Protein AF-A0A1A6FWG5-F1 (afdb_monomer_lite)

Organism: Neotoma lepida (NCBI:txid56216)

Foldseek 3Di:
DLCPLQDDLQLQLVLLVVVVVQQVDDDPDPPNDSDPDDSNVSSVSSVVVLVVVCVVDHVVVSVVVCVPRTPVCSVVCVVVVVVQDVQNVVQVVQVVPDDPPDDGDHDDDD

Radius of gyration: 19.79 Å; chains: 1; bounding box: 59×27×49 Å

Structure (mmCIF, N/CA/C/O backbone):
data_AF-A0A1A6FWG5-F1
#
_entry.id   AF-A0A1A6FWG5-F1
#
loop_
_atom_site.group_PDB
_atom_site.id
_atom_site.type_symbol
_atom_site.label_atom_id
_atom_site.label_alt_id
_atom_site.label_comp_id
_atom_site.label_asym_id
_atom_site.label_entity_id
_atom_site.label_seq_id
_atom_site.pdbx_PDB_ins_code
_atom_site.Cartn_x
_atom_site.Cartn_y
_atom_site.Cartn_z
_atom_site.occupancy
_atom_site.B_iso_or_equiv
_atom_site.auth_seq_id
_atom_site.auth_comp_id
_atom_site.auth_asym_id
_atom_site.auth_atom_id
_atom_site.pdbx_PDB_model_num
ATOM 1 N N . LEU A 1 1 ? -14.933 5.850 4.017 1.00 71.50 1 LEU A N 1
ATOM 2 C CA . LEU A 1 1 ? -14.648 4.711 4.917 1.00 71.50 1 LEU A CA 1
ATOM 3 C C . LEU A 1 1 ? -13.906 3.614 4.168 1.00 71.50 1 LEU A C 1
ATOM 5 O O . LEU A 1 1 ? -12.691 3.624 4.252 1.00 71.50 1 LEU A O 1
ATOM 9 N N . LEU A 1 2 ? -14.561 2.804 3.324 1.00 75.62 2 LEU A N 1
ATOM 10 C CA . LEU A 1 2 ? -13.911 1.677 2.622 1.00 75.62 2 LEU A CA 1
ATOM 11 C C . LEU A 1 2 ? -12.629 2.050 1.851 1.00 75.62 2 LEU A C 1
ATOM 13 O O . LEU A 1 2 ? -11.606 1.396 2.019 1.00 75.62 2 LEU A O 1
ATOM 17 N N . ARG A 1 3 ? -12.643 3.148 1.076 1.00 83.19 3 ARG A N 1
ATOM 18 C CA . ARG A 1 3 ? -11.438 3.657 0.387 1.00 83.19 3 ARG A CA 1
ATOM 19 C C . ARG A 1 3 ? -10.290 3.955 1.356 1.00 83.19 3 ARG A C 1
ATOM 21 O O . ARG A 1 3 ? -9.162 3.580 1.085 1.00 83.19 3 ARG A O 1
ATOM 28 N N . SER A 1 4 ? -10.580 4.632 2.465 1.00 81.00 4 SER A N 1
ATOM 29 C CA . SER A 1 4 ? -9.586 5.049 3.464 1.00 81.00 4 SER A CA 1
ATOM 30 C C . SER A 1 4 ? -9.051 3.871 4.286 1.00 81.00 4 SER A C 1
ATOM 32 O O . SER A 1 4 ? -7.909 3.898 4.732 1.00 81.00 4 SER A O 1
ATOM 34 N N . SER A 1 5 ? -9.854 2.822 4.466 1.00 79.06 5 SER A N 1
ATOM 35 C CA . SER A 1 5 ? -9.425 1.564 5.089 1.00 79.06 5 SER A CA 1
ATOM 36 C C . SER A 1 5 ? -8.532 0.743 4.159 1.00 79.06 5 SER A C 1
ATOM 38 O O . SER A 1 5 ? -7.566 0.132 4.605 1.00 79.06 5 SER A O 1
ATOM 40 N N . LEU A 1 6 ? -8.825 0.767 2.857 1.00 86.56 6 LEU A N 1
ATOM 41 C CA . LEU A 1 6 ? -8.086 0.006 1.858 1.00 86.56 6 LEU A CA 1
ATOM 42 C C . LEU A 1 6 ? -6.780 0.687 1.430 1.00 86.56 6 LEU A C 1
ATOM 44 O O . LEU A 1 6 ? -5.754 0.027 1.301 1.00 86.56 6 LEU A O 1
ATOM 48 N N . VAL A 1 7 ? -6.811 2.002 1.212 1.00 91.69 7 VAL A N 1
ATOM 49 C CA . VAL A 1 7 ? -5.673 2.790 0.729 1.00 91.69 7 VAL A CA 1
ATOM 50 C C . VAL A 1 7 ? -5.256 3.769 1.821 1.00 91.69 7 VAL A C 1
ATOM 52 O O . VAL A 1 7 ? -5.831 4.847 1.975 1.00 91.69 7 VAL A O 1
ATOM 55 N N . ASN A 1 8 ? -4.266 3.354 2.607 1.00 91.12 8 ASN A N 1
ATOM 56 C CA . ASN A 1 8 ? -3.595 4.153 3.627 1.00 91.12 8 ASN A CA 1
ATOM 57 C C . ASN A 1 8 ? -2.143 3.678 3.794 1.00 91.12 8 ASN A C 1
ATOM 59 O O . ASN A 1 8 ? -1.793 2.581 3.352 1.00 91.12 8 ASN A O 1
ATOM 63 N N . ASN A 1 9 ? -1.333 4.474 4.499 1.00 92.75 9 ASN A N 1
ATOM 64 C CA . ASN A 1 9 ? 0.090 4.197 4.725 1.00 92.75 9 ASN A CA 1
ATOM 65 C C . ASN A 1 9 ? 0.361 2.788 5.267 1.00 92.75 9 ASN A C 1
ATOM 67 O O . ASN A 1 9 ? 1.348 2.167 4.891 1.00 92.75 9 ASN A O 1
ATOM 71 N N . ARG A 1 10 ? -0.494 2.273 6.159 1.00 92.06 10 ARG A N 1
ATOM 72 C CA . ARG A 1 10 ? -0.289 0.956 6.772 1.00 92.06 10 ARG A CA 1
ATOM 73 C C . ARG A 1 10 ? -0.514 -0.158 5.754 1.00 92.06 10 ARG A C 1
ATOM 75 O O . ARG A 1 10 ? 0.322 -1.049 5.645 1.00 92.06 10 ARG A O 1
ATOM 82 N N . THR A 1 11 ? -1.612 -0.099 5.003 1.00 93.06 11 THR A N 1
ATOM 83 C CA . THR A 1 11 ? -1.917 -1.102 3.974 1.00 93.06 11 THR A CA 1
ATOM 84 C C . THR A 1 11 ? -0.898 -1.056 2.840 1.00 93.06 11 THR A C 1
ATOM 86 O O . THR A 1 11 ? -0.409 -2.101 2.424 1.00 93.06 11 THR A O 1
ATOM 89 N N . GLN A 1 12 ? -0.523 0.140 2.381 1.00 96.75 12 GLN A N 1
ATOM 90 C CA . GLN A 1 12 ? 0.488 0.311 1.335 1.00 96.75 12 GLN A CA 1
ATOM 91 C C . GLN A 1 12 ? 1.856 -0.219 1.779 1.00 96.75 12 GLN A C 1
ATOM 93 O O . GLN A 1 12 ? 2.469 -0.996 1.056 1.00 96.75 12 GLN A O 1
ATOM 98 N N . ALA A 1 13 ? 2.309 0.114 2.989 1.00 95.81 13 ALA A N 1
ATOM 99 C CA . ALA A 1 13 ? 3.567 -0.414 3.509 1.00 95.81 13 ALA A CA 1
ATOM 100 C C . ALA A 1 13 ? 3.563 -1.944 3.598 1.00 95.81 13 ALA A C 1
ATOM 102 O O . ALA A 1 13 ? 4.525 -2.581 3.186 1.00 95.81 13 ALA A O 1
ATOM 103 N N . LYS A 1 14 ? 2.455 -2.534 4.066 1.00 94.56 14 LYS A N 1
ATOM 104 C CA . LYS A 1 14 ? 2.301 -3.990 4.132 1.00 94.56 14 LYS A CA 1
ATOM 105 C C . LYS A 1 14 ? 2.387 -4.639 2.747 1.00 94.56 14 LYS A C 1
ATOM 107 O O . LYS A 1 14 ? 3.077 -5.637 2.590 1.00 94.56 14 LYS A O 1
ATOM 112 N N . VAL A 1 15 ? 1.731 -4.065 1.736 1.00 96.31 15 VAL A N 1
ATOM 113 C CA . VAL A 1 15 ? 1.844 -4.542 0.345 1.00 96.31 15 VAL A CA 1
ATOM 114 C C . VAL A 1 15 ? 3.291 -4.431 -0.152 1.00 96.31 15 VAL A C 1
ATOM 116 O O . VAL A 1 15 ? 3.795 -5.367 -0.763 1.00 96.31 15 VAL A O 1
ATOM 119 N N . ALA A 1 16 ? 3.977 -3.321 0.128 1.00 96.31 16 ALA A N 1
ATOM 120 C CA . ALA A 1 16 ? 5.369 -3.120 -0.276 1.00 96.31 16 ALA A CA 1
ATOM 121 C C . ALA A 1 16 ? 6.331 -4.131 0.378 1.00 96.31 16 ALA A C 1
ATOM 123 O O . ALA A 1 16 ? 7.245 -4.626 -0.283 1.00 96.31 16 ALA A O 1
ATOM 124 N N . GLU A 1 17 ? 6.116 -4.454 1.658 1.00 94.62 17 GLU A N 1
ATOM 125 C CA . GLU A 1 17 ? 6.861 -5.486 2.391 1.00 94.62 17 GLU A CA 1
ATOM 126 C C . GLU A 1 17 ? 6.608 -6.882 1.822 1.00 94.62 17 GLU A C 1
ATOM 128 O O . GLU A 1 17 ? 7.560 -7.616 1.571 1.00 94.62 17 GLU A O 1
ATOM 133 N N . GLU A 1 18 ? 5.346 -7.240 1.568 1.00 95.12 18 GLU A N 1
ATOM 134 C CA . GLU A 1 18 ? 4.977 -8.536 0.984 1.00 95.12 18 GLU A CA 1
ATOM 135 C C . GLU A 1 18 ? 5.549 -8.728 -0.431 1.00 95.12 18 GLU A C 1
ATOM 137 O O . GLU A 1 18 ? 5.845 -9.852 -0.830 1.00 95.12 18 GLU A O 1
ATOM 142 N N . LEU A 1 19 ? 5.751 -7.635 -1.173 1.00 96.06 19 LEU A N 1
ATOM 143 C CA . LEU A 1 19 ? 6.427 -7.628 -2.473 1.00 96.06 19 LEU A CA 1
ATOM 144 C C . LEU A 1 19 ? 7.961 -7.552 -2.367 1.00 96.06 19 LEU A C 1
ATOM 146 O O . LEU A 1 19 ? 8.639 -7.556 -3.392 1.00 96.06 19 LEU A O 1
ATOM 150 N N . GLY A 1 20 ? 8.525 -7.457 -1.159 1.00 94.44 20 GLY A N 1
ATOM 151 C CA . GLY A 1 20 ? 9.973 -7.407 -0.937 1.00 94.44 20 GLY A CA 1
ATOM 152 C C . GLY A 1 20 ? 10.650 -6.133 -1.455 1.00 94.44 20 GLY A C 1
ATOM 153 O O . GLY A 1 20 ? 11.862 -6.121 -1.660 1.00 94.44 20 GLY A O 1
ATOM 154 N N . MET A 1 21 ? 9.907 -5.038 -1.662 1.00 94.00 21 MET A N 1
ATOM 155 C CA . MET A 1 21 ? 10.425 -3.826 -2.321 1.00 94.00 21 MET A CA 1
ATOM 156 C C . MET A 1 21 ? 11.612 -3.185 -1.586 1.00 94.00 21 MET A C 1
ATOM 158 O O . MET A 1 21 ? 12.454 -2.535 -2.204 1.00 94.00 21 MET A O 1
ATOM 162 N N . GLN A 1 22 ? 11.710 -3.398 -0.273 1.00 90.06 22 GLN A N 1
ATOM 163 C CA . GLN A 1 22 ? 12.809 -2.917 0.567 1.00 90.06 22 GLN A CA 1
ATOM 164 C C . GLN A 1 22 ? 14.194 -3.412 0.124 1.00 90.06 22 GLN A C 1
ATOM 166 O O . GLN A 1 22 ? 15.172 -2.689 0.287 1.00 90.06 22 GLN A O 1
ATOM 171 N N . GLU A 1 23 ? 14.287 -4.608 -0.465 1.00 87.81 23 GLU A N 1
ATOM 172 C CA . GLU A 1 23 ? 15.558 -5.187 -0.930 1.00 87.81 23 GLU A CA 1
ATOM 173 C C . GLU A 1 23 ? 16.095 -4.480 -2.180 1.00 87.81 23 GLU A C 1
ATOM 175 O O . GLU A 1 23 ? 17.293 -4.512 -2.459 1.00 87.81 23 GLU A O 1
ATOM 180 N N . TYR A 1 24 ? 15.208 -3.796 -2.903 1.00 90.75 24 TYR A N 1
ATOM 181 C CA . TYR A 1 24 ? 15.505 -3.055 -4.126 1.00 90.75 24 TYR A CA 1
ATOM 182 C C . TYR A 1 24 ? 15.582 -1.542 -3.890 1.00 90.75 24 TYR A C 1
ATOM 184 O O . TYR A 1 24 ? 15.809 -0.778 -4.829 1.00 90.75 24 TYR A O 1
ATOM 192 N N . ALA A 1 25 ? 15.397 -1.088 -2.647 1.00 89.38 25 ALA A N 1
ATOM 193 C CA . ALA A 1 25 ? 15.468 0.323 -2.309 1.00 89.38 25 ALA A CA 1
ATOM 194 C C . ALA A 1 25 ? 16.909 0.837 -2.455 1.00 89.38 25 ALA A C 1
ATOM 196 O O . ALA A 1 25 ? 17.818 0.444 -1.722 1.00 89.38 25 ALA A O 1
ATOM 197 N N . ILE A 1 26 ? 17.115 1.757 -3.396 1.00 88.19 26 ILE A N 1
ATOM 198 C CA . ILE A 1 26 ? 18.414 2.395 -3.610 1.00 88.19 26 ILE A CA 1
ATOM 199 C C . ILE A 1 26 ? 18.567 3.514 -2.583 1.00 88.19 26 ILE A C 1
ATOM 201 O O . ILE A 1 26 ? 17.840 4.507 -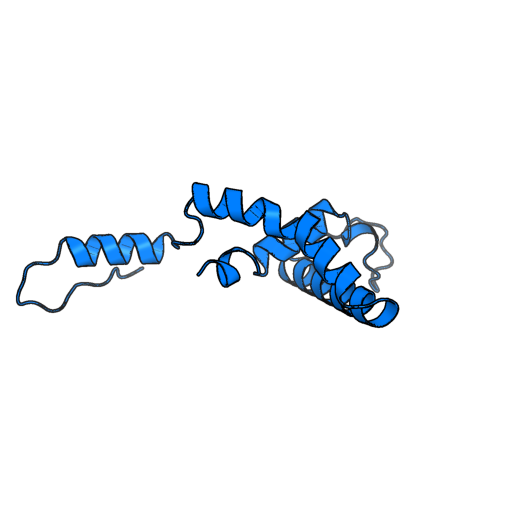2.609 1.00 88.19 26 ILE A O 1
ATOM 205 N N . THR A 1 27 ? 19.530 3.360 -1.677 1.00 81.69 27 THR A N 1
ATOM 206 C CA . THR A 1 27 ? 19.865 4.373 -0.673 1.00 81.69 27 THR A CA 1
ATOM 207 C C . THR A 1 27 ? 21.346 4.725 -0.754 1.00 81.69 27 THR A C 1
ATOM 209 O O . THR A 1 27 ? 22.158 3.968 -1.283 1.00 81.69 27 THR A O 1
ATOM 212 N N . ASN A 1 28 ? 21.716 5.885 -0.214 1.00 77.38 28 ASN A N 1
ATOM 213 C CA . ASN A 1 28 ? 23.115 6.319 -0.164 1.00 77.38 28 ASN A CA 1
ATOM 214 C C . ASN A 1 28 ? 23.941 5.567 0.899 1.00 77.38 28 ASN A C 1
ATOM 216 O O . ASN A 1 28 ? 25.130 5.851 1.065 1.00 77.38 28 ASN A O 1
ATOM 220 N N . ASP A 1 29 ? 23.327 4.633 1.631 1.00 69.25 29 ASP A N 1
ATOM 221 C CA . ASP A 1 29 ? 24.012 3.824 2.626 1.00 69.25 29 ASP A CA 1
ATOM 222 C C . ASP A 1 29 ? 24.790 2.695 1.934 1.00 69.25 29 ASP A C 1
ATOM 224 O O . ASP A 1 29 ? 24.230 1.800 1.303 1.00 69.25 29 ASP A O 1
ATOM 228 N N . LYS A 1 30 ? 26.122 2.750 2.029 1.00 66.94 30 LYS A N 1
ATOM 229 C CA . LYS A 1 30 ? 27.019 1.729 1.463 1.00 66.94 30 LYS A CA 1
ATOM 230 C C . LYS A 1 30 ? 27.067 0.458 2.310 1.00 66.94 30 LYS A C 1
ATOM 232 O O . LYS A 1 30 ? 27.709 -0.518 1.911 1.00 66.94 30 LYS A O 1
ATOM 237 N N . THR A 1 31 ? 26.447 0.454 3.489 1.00 65.75 31 THR A N 1
ATOM 238 C CA . THR A 1 31 ? 26.333 -0.756 4.290 1.00 65.75 31 THR A CA 1
ATOM 239 C C . THR A 1 31 ? 25.259 -1.644 3.663 1.00 65.75 31 THR A C 1
ATOM 241 O O . THR A 1 31 ? 24.091 -1.287 3.598 1.00 65.75 31 THR A O 1
ATOM 244 N N . LYS A 1 32 ? 25.641 -2.837 3.182 1.00 56.38 32 LYS A N 1
ATOM 245 C CA . LYS A 1 32 ? 24.710 -3.856 2.646 1.00 56.38 32 LYS A CA 1
ATOM 246 C C . LYS A 1 32 ? 23.818 -4.478 3.735 1.00 56.38 32 LYS A C 1
ATOM 248 O O . LYS A 1 32 ? 23.525 -5.671 3.696 1.00 56.38 32 LYS A O 1
ATOM 253 N N . ARG A 1 33 ? 23.481 -3.726 4.782 1.00 63.44 33 ARG A N 1
ATOM 254 C CA . ARG A 1 33 ? 22.619 -4.213 5.852 1.00 63.44 33 ARG A CA 1
ATOM 255 C C . ARG A 1 33 ? 21.174 -3.990 5.420 1.00 63.44 33 ARG A C 1
ATOM 257 O O . ARG A 1 33 ? 20.875 -2.906 4.927 1.00 63.44 33 ARG A O 1
ATOM 264 N N . PRO A 1 34 ? 20.284 -4.976 5.603 1.00 60.25 34 PRO A N 1
ATOM 265 C CA . PRO A 1 34 ? 18.864 -4.754 5.391 1.00 60.25 34 PRO A CA 1
ATOM 266 C C . PRO A 1 34 ? 18.412 -3.644 6.344 1.00 60.25 34 PRO A C 1
ATOM 268 O O . PRO A 1 34 ? 18.424 -3.808 7.566 1.00 60.25 34 PRO A O 1
ATOM 271 N N . VAL A 1 35 ? 18.090 -2.479 5.785 1.00 68.62 35 VAL A N 1
ATOM 272 C CA . VAL A 1 35 ? 17.539 -1.366 6.552 1.00 68.62 35 VAL A CA 1
ATOM 273 C C . VAL A 1 35 ? 16.046 -1.611 6.656 1.00 68.62 35 VAL A C 1
ATOM 275 O O . VAL A 1 35 ? 15.348 -1.634 5.646 1.00 68.62 35 VAL A O 1
ATOM 278 N N . ALA A 1 36 ? 15.551 -1.782 7.881 1.00 75.38 36 ALA A N 1
ATOM 279 C CA . ALA A 1 36 ? 14.119 -1.743 8.132 1.00 75.38 36 ALA A CA 1
ATOM 280 C C . ALA A 1 36 ? 13.608 -0.341 7.762 1.00 75.38 36 ALA A C 1
ATOM 282 O O . ALA A 1 36 ? 13.854 0.638 8.475 1.00 75.38 36 ALA A O 1
ATOM 283 N N . LEU A 1 37 ? 12.958 -0.232 6.604 1.00 84.50 37 LEU A N 1
ATOM 284 C CA . LEU A 1 37 ? 12.384 1.023 6.142 1.00 84.50 37 LEU A CA 1
ATOM 285 C C . LEU A 1 37 ? 11.177 1.380 7.010 1.00 84.50 37 LEU A C 1
ATOM 287 O O . LEU A 1 37 ? 10.425 0.525 7.471 1.00 84.50 37 LEU A O 1
ATOM 291 N N . ARG A 1 38 ? 10.979 2.679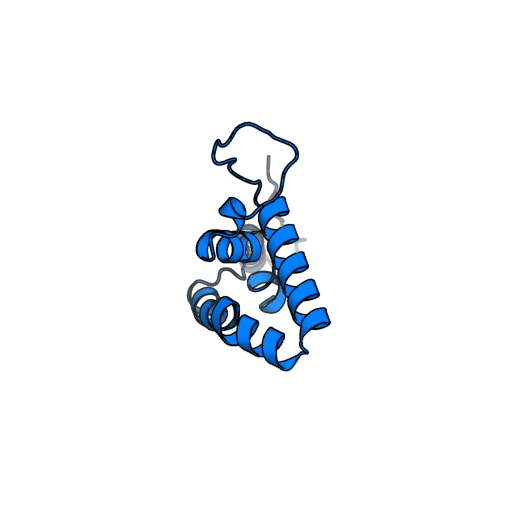 7.242 1.00 91.38 38 ARG A N 1
ATOM 292 C CA . ARG A 1 38 ? 9.793 3.151 7.962 1.00 91.38 38 ARG A CA 1
ATOM 293 C C . ARG A 1 38 ? 8.550 2.882 7.115 1.00 91.38 38 ARG A C 1
ATOM 295 O O . ARG A 1 38 ? 8.593 3.039 5.899 1.00 91.38 38 ARG A O 1
ATOM 302 N N . THR A 1 39 ? 7.417 2.623 7.768 1.00 93.44 39 THR A N 1
ATOM 303 C CA . THR A 1 39 ? 6.108 2.406 7.123 1.00 93.44 39 THR A CA 1
ATOM 304 C C . THR A 1 39 ? 5.791 3.468 6.069 1.00 93.44 39 THR A C 1
ATOM 306 O O . THR A 1 39 ? 5.402 3.138 4.958 1.00 93.44 39 THR A O 1
ATOM 309 N N . LYS A 1 40 ? 6.019 4.751 6.381 1.00 95.06 40 LYS A N 1
ATOM 310 C CA . LYS A 1 40 ? 5.791 5.839 5.421 1.00 95.06 40 LYS A CA 1
ATOM 311 C C . LYS A 1 40 ? 6.666 5.700 4.170 1.00 95.06 40 LYS A C 1
ATOM 313 O O . LYS A 1 40 ? 6.170 5.853 3.070 1.00 95.06 40 LYS A O 1
ATOM 318 N N . THR A 1 41 ? 7.939 5.356 4.334 1.00 94.06 41 THR A N 1
ATOM 319 C CA . THR A 1 41 ? 8.876 5.196 3.215 1.00 94.06 41 THR A CA 1
ATOM 320 C C . THR A 1 41 ? 8.498 4.015 2.323 1.00 94.06 41 THR A C 1
ATOM 322 O O . THR A 1 41 ? 8.619 4.109 1.109 1.00 94.06 41 THR A O 1
ATOM 325 N N . LEU A 1 42 ? 8.003 2.919 2.902 1.00 95.44 42 LEU A N 1
ATOM 326 C CA . LEU A 1 42 ? 7.479 1.779 2.144 1.00 95.44 42 LEU A CA 1
ATOM 327 C C . LEU A 1 42 ? 6.197 2.131 1.380 1.00 95.44 42 LEU A C 1
ATOM 329 O O . LEU A 1 42 ? 6.037 1.727 0.231 1.00 95.44 42 LEU A O 1
ATOM 333 N N . ALA A 1 43 ? 5.309 2.912 1.996 1.00 97.38 43 ALA A N 1
ATOM 334 C CA . ALA A 1 43 ? 4.125 3.444 1.331 1.00 97.38 43 ALA A CA 1
ATOM 335 C C . ALA A 1 43 ? 4.502 4.364 0.154 1.00 97.38 43 ALA A C 1
ATOM 337 O O . ALA A 1 43 ? 4.048 4.133 -0.965 1.00 97.38 43 ALA A O 1
ATOM 338 N N . ASP A 1 44 ? 5.411 5.320 0.378 1.00 97.31 44 ASP A N 1
ATOM 339 C CA . ASP A 1 44 ? 5.927 6.229 -0.654 1.00 97.31 44 ASP A CA 1
ATOM 340 C C . ASP A 1 44 ? 6.599 5.447 -1.807 1.00 97.31 44 ASP A C 1
ATOM 342 O O . ASP A 1 44 ? 6.441 5.789 -2.982 1.00 97.31 44 ASP A O 1
ATOM 346 N N . LEU A 1 45 ? 7.331 4.370 -1.489 1.00 96.75 45 LEU A N 1
ATOM 347 C CA . LEU A 1 45 ? 7.971 3.489 -2.472 1.00 96.75 45 LEU A CA 1
ATOM 348 C C . LEU A 1 45 ? 6.937 2.766 -3.341 1.00 96.75 45 LEU A C 1
ATOM 350 O O . LEU A 1 45 ? 7.086 2.729 -4.562 1.00 96.75 45 LEU A O 1
ATOM 354 N N . LEU A 1 46 ? 5.875 2.234 -2.731 1.00 98.12 46 LEU A N 1
ATOM 355 C CA . LEU A 1 46 ? 4.794 1.578 -3.460 1.00 98.12 46 LEU A CA 1
ATOM 356 C C . LEU A 1 46 ? 4.061 2.554 -4.386 1.00 98.12 46 LEU A C 1
ATOM 358 O O . LEU A 1 46 ? 3.806 2.220 -5.541 1.00 98.12 46 LEU A O 1
ATOM 362 N N . GLU A 1 47 ? 3.742 3.760 -3.907 1.00 97.88 47 GLU A N 1
ATOM 363 C CA . GLU A 1 47 ? 3.099 4.791 -4.732 1.00 97.88 47 GLU A CA 1
ATOM 364 C C . GLU A 1 47 ? 3.995 5.213 -5.901 1.00 97.88 47 GLU A C 1
ATOM 366 O O . GLU A 1 47 ? 3.526 5.311 -7.036 1.00 97.88 47 GLU A O 1
ATOM 371 N N . SER A 1 48 ? 5.296 5.376 -5.648 1.00 98.06 48 SER A N 1
ATOM 372 C CA . SER A 1 48 ? 6.285 5.692 -6.684 1.00 98.06 48 SER A CA 1
ATOM 373 C C . SER A 1 48 ? 6.386 4.581 -7.731 1.00 98.06 48 SER A C 1
ATOM 375 O O . SER A 1 48 ? 6.445 4.862 -8.928 1.00 98.06 48 SER A O 1
ATOM 377 N N . PHE A 1 49 ? 6.352 3.317 -7.303 1.00 98.38 49 PHE A N 1
ATOM 378 C CA . PHE A 1 49 ? 6.322 2.170 -8.207 1.00 98.38 49 PHE A CA 1
ATOM 379 C C . PHE A 1 49 ? 5.052 2.151 -9.067 1.00 98.38 49 PHE A C 1
ATOM 381 O O . PHE A 1 49 ? 5.145 1.980 -10.278 1.00 98.38 49 PHE A O 1
ATOM 388 N N . ILE A 1 50 ? 3.873 2.370 -8.476 1.00 98.38 50 ILE A N 1
ATOM 389 C CA . ILE A 1 50 ? 2.607 2.416 -9.223 1.00 98.38 50 ILE A CA 1
ATOM 390 C C . ILE A 1 50 ? 2.611 3.571 -10.232 1.00 98.38 50 ILE A C 1
ATOM 392 O O . ILE A 1 50 ? 2.148 3.402 -11.359 1.00 98.38 50 ILE A O 1
ATOM 396 N N . ALA A 1 51 ? 3.160 4.730 -9.858 1.00 98.44 51 ALA A N 1
ATOM 397 C CA . ALA A 1 51 ? 3.316 5.859 -10.769 1.00 98.44 51 ALA A CA 1
ATOM 398 C C . ALA A 1 51 ? 4.253 5.516 -11.938 1.00 98.44 51 ALA A C 1
ATOM 400 O O . ALA A 1 51 ? 3.922 5.796 -13.088 1.00 98.44 51 ALA A O 1
ATOM 401 N N . ALA A 1 52 ? 5.386 4.860 -11.669 1.00 98.56 52 ALA A N 1
ATOM 402 C CA . ALA A 1 52 ? 6.296 4.392 -12.711 1.00 98.56 52 ALA A CA 1
ATOM 403 C C . ALA A 1 52 ? 5.635 3.346 -13.626 1.00 98.56 52 ALA A C 1
ATOM 405 O O . ALA A 1 52 ? 5.775 3.435 -14.842 1.00 98.56 52 ALA A O 1
ATOM 406 N N . LEU A 1 53 ? 4.862 2.411 -13.062 1.00 98.56 53 LEU A N 1
ATOM 407 C CA . LEU A 1 53 ? 4.092 1.419 -13.816 1.00 98.56 53 LEU A CA 1
ATOM 408 C C . LEU A 1 53 ? 3.072 2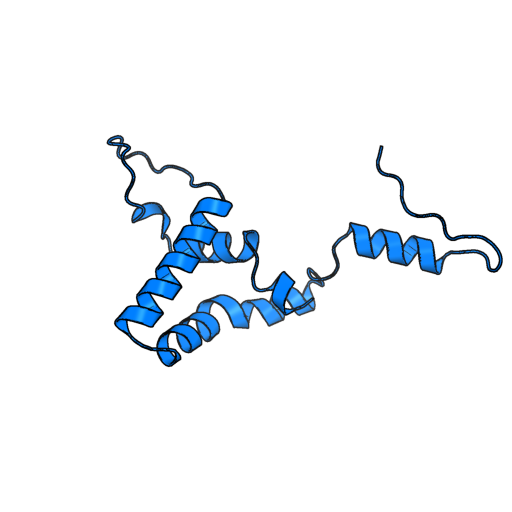.085 -14.746 1.00 98.56 53 LEU A C 1
ATOM 410 O O . LEU A 1 53 ? 2.956 1.693 -15.901 1.00 98.56 53 LEU A O 1
ATOM 414 N N . TYR A 1 54 ? 2.361 3.104 -14.259 1.00 98.50 54 TYR A N 1
ATOM 415 C CA . TYR A 1 54 ? 1.426 3.881 -15.071 1.00 98.50 54 TYR A CA 1
ATOM 416 C C . TYR A 1 54 ? 2.124 4.603 -16.230 1.00 98.50 54 TYR A C 1
ATOM 418 O O . TYR A 1 54 ? 1.617 4.592 -17.345 1.00 98.50 54 TYR A O 1
ATOM 426 N N . ILE A 1 55 ? 3.280 5.223 -15.965 1.00 98.50 55 ILE A N 1
ATOM 427 C CA . ILE A 1 55 ? 4.050 5.968 -16.972 1.00 98.50 55 ILE A CA 1
ATOM 428 C C . ILE A 1 55 ? 4.636 5.030 -18.039 1.00 98.50 55 ILE A C 1
ATOM 430 O O . ILE A 1 55 ? 4.644 5.383 -19.214 1.00 98.50 55 ILE A O 1
ATOM 434 N N . ASP A 1 56 ? 5.144 3.860 -17.641 1.00 98.56 56 ASP A N 1
ATOM 435 C CA . ASP A 1 56 ? 5.773 2.883 -18.545 1.00 98.56 56 ASP A CA 1
ATOM 436 C C . ASP A 1 56 ? 4.757 2.042 -19.338 1.00 98.56 56 ASP A C 1
ATOM 438 O O . ASP A 1 56 ? 5.070 1.499 -20.402 1.00 98.56 56 ASP A O 1
ATOM 442 N N . LYS A 1 57 ? 3.542 1.899 -18.805 1.00 97.94 57 LYS A N 1
ATOM 443 C CA . LYS A 1 57 ? 2.461 1.109 -19.391 1.00 97.94 57 LYS A CA 1
ATOM 444 C C . LYS A 1 57 ? 1.222 1.983 -19.560 1.00 97.94 57 LYS A C 1
ATOM 446 O O . LYS A 1 57 ? 1.218 2.905 -20.370 1.00 97.94 57 LYS A O 1
ATOM 451 N N . ASP A 1 58 ? 0.167 1.664 -18.826 1.00 96.44 58 ASP A N 1
ATOM 452 C CA . ASP A 1 58 ? -1.115 2.345 -18.856 1.00 96.44 58 ASP A CA 1
ATOM 453 C C . ASP A 1 58 ? -1.916 2.014 -17.582 1.00 96.44 58 ASP A C 1
ATOM 455 O O . ASP A 1 58 ? -1.437 1.382 -16.630 1.00 96.44 58 ASP A O 1
ATOM 459 N N . LEU A 1 59 ? -3.171 2.458 -17.562 1.00 97.88 59 LEU A N 1
ATOM 460 C CA . LEU A 1 59 ? -4.072 2.258 -16.437 1.00 97.88 59 LEU A CA 1
ATOM 461 C C . LEU A 1 59 ? -4.540 0.800 -16.281 1.00 97.88 59 LEU A C 1
ATOM 463 O O . LEU A 1 59 ? -4.920 0.419 -15.174 1.00 97.88 59 LEU A O 1
ATOM 467 N N . GLU A 1 60 ? -4.507 -0.029 -17.329 1.00 98.31 60 GLU A N 1
ATOM 468 C CA . GLU A 1 60 ? -4.938 -1.432 -17.253 1.00 98.31 60 GLU A CA 1
ATOM 469 C C . GLU A 1 60 ? -3.973 -2.258 -16.399 1.00 98.31 60 GLU A C 1
ATOM 471 O O . GLU A 1 60 ? -4.403 -3.070 -15.570 1.00 98.31 60 GLU A O 1
ATOM 476 N N . TYR A 1 61 ? -2.669 -1.994 -16.515 1.00 98.44 61 TYR A N 1
ATOM 477 C CA . TYR A 1 61 ? -1.653 -2.626 -15.668 1.00 98.44 61 TYR A CA 1
ATOM 478 C C . TYR A 1 61 ? -1.792 -2.203 -14.206 1.00 98.44 61 TYR A C 1
ATOM 480 O O . TYR A 1 61 ? -1.749 -3.051 -13.311 1.00 98.44 61 TYR A O 1
ATOM 488 N N . VAL A 1 62 ? -2.031 -0.913 -13.949 1.00 98.31 62 VAL A N 1
ATOM 489 C CA . VAL A 1 62 ? -2.298 -0.417 -12.590 1.00 98.31 62 VAL A CA 1
ATOM 490 C C . VAL A 1 62 ? -3.560 -1.060 -12.022 1.00 98.31 62 VAL A C 1
ATOM 492 O O . VAL A 1 62 ? -3.554 -1.540 -10.891 1.00 98.31 62 VAL A O 1
ATOM 495 N N . HIS A 1 63 ? -4.637 -1.125 -12.803 1.00 97.81 63 HIS A N 1
ATOM 496 C CA . HIS A 1 63 ? -5.887 -1.746 -12.377 1.00 97.81 63 HIS A CA 1
ATOM 497 C C . HIS A 1 63 ? -5.697 -3.234 -12.054 1.00 97.81 63 HIS A C 1
ATOM 499 O O . HIS A 1 63 ? -6.178 -3.718 -11.030 1.00 97.81 63 HIS A O 1
ATOM 505 N N . THR A 1 64 ? -4.927 -3.950 -12.873 1.00 98.25 64 THR A N 1
ATOM 506 C CA . THR A 1 64 ? -4.570 -5.354 -12.631 1.00 98.25 64 THR A CA 1
ATOM 507 C C . THR A 1 64 ? -3.751 -5.515 -11.351 1.00 98.25 64 THR A C 1
ATOM 509 O O . THR A 1 64 ? -4.065 -6.378 -10.532 1.00 98.25 64 THR A O 1
ATOM 512 N N . PHE A 1 65 ? -2.767 -4.646 -11.112 1.00 97.94 65 PHE A N 1
ATOM 513 C CA . PHE A 1 65 ? -2.009 -4.631 -9.862 1.00 97.94 65 PHE A CA 1
ATOM 514 C C . PHE A 1 65 ? -2.925 -4.423 -8.644 1.00 97.94 65 PHE A C 1
ATOM 516 O O . PHE A 1 65 ? -2.837 -5.157 -7.660 1.00 97.94 65 PHE A O 1
ATOM 523 N N . MET A 1 66 ? -3.872 -3.483 -8.725 1.00 96.62 66 MET A N 1
ATOM 524 C CA . MET A 1 66 ? -4.851 -3.236 -7.658 1.00 96.62 66 MET A CA 1
ATOM 525 C C . MET A 1 66 ? -5.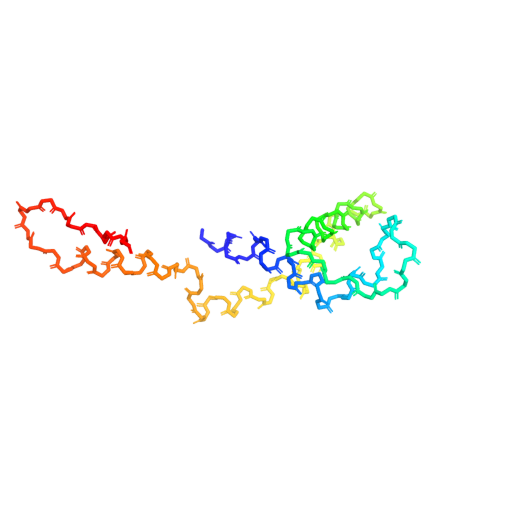785 -4.433 -7.423 1.00 96.62 66 MET A C 1
ATOM 527 O O . MET A 1 66 ? -6.056 -4.771 -6.267 1.00 96.62 66 MET A O 1
ATOM 531 N N . ASN A 1 67 ? -6.221 -5.116 -8.489 1.00 95.81 67 ASN A N 1
ATOM 532 C CA . ASN A 1 67 ? -7.052 -6.326 -8.416 1.00 95.81 67 ASN A CA 1
ATOM 533 C C . ASN A 1 67 ? -6.370 -7.486 -7.687 1.00 95.81 67 ASN A C 1
ATOM 535 O O . ASN A 1 67 ? -7.055 -8.310 -7.088 1.00 95.81 67 ASN A O 1
ATOM 539 N N . VAL A 1 68 ? -5.041 -7.566 -7.745 1.00 9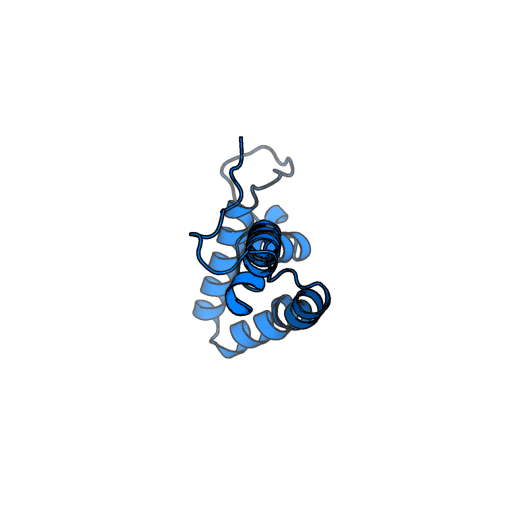5.88 68 VAL A N 1
ATOM 540 C CA . VAL A 1 68 ? -4.276 -8.646 -7.111 1.00 95.88 68 VAL A CA 1
ATOM 541 C C . VAL A 1 68 ? -3.833 -8.250 -5.705 1.00 95.88 68 VAL A C 1
ATOM 543 O O . VAL A 1 68 ? -4.008 -9.015 -4.759 1.00 95.88 68 VAL A O 1
ATOM 546 N N . CYS A 1 69 ? -3.285 -7.046 -5.538 1.00 95.25 69 CYS A N 1
ATOM 547 C CA . CYS A 1 69 ? -2.609 -6.659 -4.301 1.00 95.25 69 CYS A CA 1
ATOM 548 C C . CYS A 1 69 ? -3.517 -5.953 -3.287 1.00 95.25 69 CYS A C 1
ATOM 550 O O . CYS A 1 69 ? -3.247 -6.039 -2.087 1.00 95.25 69 CYS A O 1
ATOM 552 N N . PHE A 1 70 ? -4.576 -5.264 -3.730 1.00 93.38 70 PHE A N 1
ATOM 553 C CA . PHE A 1 70 ? -5.425 -4.443 -2.859 1.00 93.38 70 PHE A CA 1
ATOM 554 C C . PHE A 1 70 ? -6.839 -4.998 -2.720 1.00 93.38 70 PHE A C 1
ATOM 556 O O . PHE A 1 70 ? -7.268 -5.304 -1.610 1.00 93.38 70 PHE A O 1
ATOM 563 N N . PHE A 1 71 ? -7.582 -5.147 -3.815 1.00 92.19 71 PHE A N 1
ATOM 564 C CA . PHE A 1 71 ? -9.017 -5.445 -3.747 1.00 92.19 71 PHE A CA 1
ATOM 565 C C . PHE A 1 71 ? -9.385 -6.746 -3.012 1.00 92.19 71 PHE A C 1
ATOM 567 O O . PHE A 1 71 ? -10.389 -6.726 -2.298 1.00 92.19 71 PHE A O 1
ATOM 574 N N . PRO A 1 72 ? -8.593 -7.838 -3.053 1.00 90.25 72 PRO A N 1
ATOM 575 C CA . PRO A 1 72 ? -8.889 -9.035 -2.265 1.00 90.25 72 PRO A CA 1
ATOM 576 C C . PRO A 1 72 ? -8.907 -8.760 -0.755 1.00 90.25 72 PRO A C 1
ATOM 578 O O . PRO A 1 72 ? -9.711 -9.344 -0.028 1.00 90.25 72 PRO A O 1
ATOM 581 N N . ARG A 1 73 ? -8.096 -7.801 -0.287 1.00 85.75 73 ARG A N 1
ATOM 582 C CA . ARG A 1 73 ? -8.040 -7.389 1.125 1.00 85.75 73 ARG A CA 1
ATOM 583 C C . ARG A 1 73 ? -9.268 -6.607 1.559 1.00 85.75 73 ARG A C 1
ATOM 585 O O . ARG A 1 73 ? -9.581 -6.579 2.741 1.00 85.75 73 ARG A O 1
ATOM 592 N N . LEU A 1 74 ? -9.999 -5.988 0.628 1.00 83.38 74 LEU A N 1
ATOM 593 C CA . LEU A 1 74 ? -11.238 -5.286 0.959 1.00 83.38 74 LEU A CA 1
ATOM 594 C C . LEU A 1 74 ? -12.259 -6.240 1.588 1.00 83.38 74 LEU A C 1
ATOM 596 O O . LEU A 1 74 ? -12.951 -5.857 2.526 1.00 83.38 74 LEU A O 1
ATOM 600 N N . LYS A 1 75 ? -12.324 -7.490 1.114 1.00 78.69 75 LYS A N 1
ATOM 601 C CA . LYS A 1 75 ? -13.203 -8.510 1.695 1.00 78.69 75 LYS A CA 1
ATOM 602 C C . LYS A 1 75 ? -12.820 -8.816 3.145 1.00 78.69 75 LYS A C 1
ATOM 604 O O . LYS A 1 75 ? -13.701 -8.904 3.993 1.00 78.69 75 LYS A O 1
ATOM 609 N N . GLU A 1 76 ? -11.525 -8.934 3.423 1.00 76.88 76 GLU A N 1
ATOM 610 C CA . GLU A 1 76 ? -10.998 -9.154 4.773 1.00 76.88 76 GLU A CA 1
ATOM 611 C C . GLU A 1 76 ? -11.282 -7.954 5.689 1.00 76.88 76 GLU A C 1
ATOM 613 O O . GLU A 1 76 ? -11.861 -8.123 6.759 1.00 76.88 76 GLU A O 1
ATOM 618 N N . PHE A 1 77 ? -10.997 -6.732 5.228 1.00 75.88 77 PHE A N 1
ATOM 619 C CA . PHE A 1 77 ? -11.291 -5.508 5.980 1.00 75.88 77 PHE A CA 1
ATOM 620 C C . PHE A 1 77 ? -12.775 -5.348 6.290 1.00 75.88 77 PHE A C 1
ATOM 622 O O . PHE A 1 77 ? -13.129 -4.812 7.341 1.00 75.88 77 PHE A O 1
ATOM 629 N N . ILE A 1 78 ? -13.645 -5.808 5.383 1.00 74.38 78 ILE A N 1
ATOM 630 C CA . ILE A 1 78 ? -15.081 -5.731 5.608 1.00 74.38 78 ILE A CA 1
ATOM 631 C C . ILE A 1 78 ? -15.532 -6.686 6.712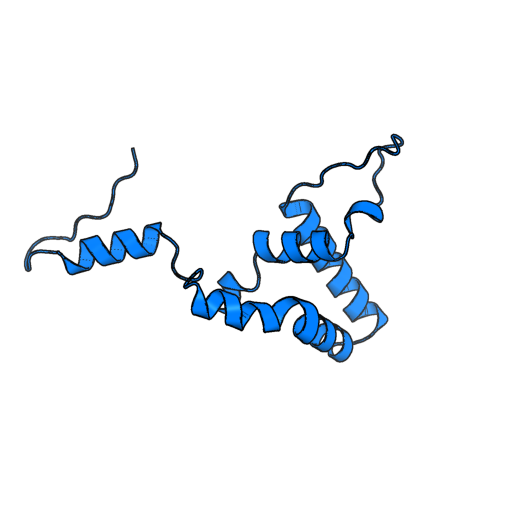 1.00 74.38 78 ILE A C 1
ATOM 633 O O . ILE A 1 78 ? -16.348 -6.323 7.556 1.00 74.38 78 ILE A O 1
ATOM 637 N N . LEU A 1 79 ? -14.994 -7.904 6.713 1.00 75.00 79 LEU A N 1
ATOM 638 C CA . LEU A 1 79 ? -15.324 -8.914 7.715 1.00 75.00 79 LEU A CA 1
ATOM 639 C C . LEU A 1 79 ? -14.794 -8.532 9.103 1.00 75.00 79 LEU A C 1
ATOM 641 O O . LEU A 1 79 ? -15.492 -8.735 10.092 1.00 75.00 79 LEU A O 1
ATOM 645 N N . ASN A 1 80 ? -13.608 -7.924 9.166 1.00 72.38 80 ASN A N 1
ATOM 646 C CA . ASN A 1 80 ? -12.960 -7.552 10.424 1.00 72.38 80 ASN A CA 1
ATOM 647 C C . ASN A 1 80 ? -13.448 -6.212 11.005 1.00 72.38 80 ASN A C 1
ATOM 649 O O . ASN A 1 80 ? -13.060 -5.855 12.112 1.00 72.38 80 ASN A O 1
ATOM 653 N N . GLN A 1 81 ? -14.298 -5.467 10.285 1.00 66.81 81 GLN A N 1
ATOM 654 C CA . GLN A 1 81 ? -14.777 -4.128 10.667 1.00 66.81 81 GLN A CA 1
ATOM 655 C C . GLN A 1 81 ? -13.663 -3.098 10.937 1.00 66.81 81 GLN A C 1
ATOM 657 O O . GLN A 1 81 ? -13.907 -2.083 11.588 1.00 66.81 81 GLN A O 1
ATOM 662 N N . ASP A 1 82 ? -12.472 -3.286 10.361 1.00 62.84 82 ASP A N 1
ATOM 663 C CA . ASP A 1 82 ? -11.309 -2.393 10.526 1.00 62.84 82 ASP A CA 1
ATOM 664 C C . ASP A 1 82 ? -11.551 -0.961 9.995 1.00 62.84 82 ASP A C 1
ATOM 666 O O . ASP A 1 82 ? -10.718 -0.066 10.148 1.00 62.84 82 ASP A O 1
ATOM 670 N N . TRP A 1 83 ? -12.692 -0.709 9.344 1.00 64.50 83 TRP A N 1
ATOM 671 C CA . TRP A 1 83 ? -13.132 0.639 8.983 1.00 64.50 83 TRP A CA 1
ATOM 672 C C . TRP A 1 83 ? -13.600 1.468 10.178 1.00 64.50 83 TRP A C 1
ATOM 674 O O . TRP A 1 83 ? -13.701 2.691 10.050 1.00 64.50 83 TRP A O 1
ATOM 684 N N . ASN A 1 84 ? -13.965 0.821 11.286 1.00 65.19 84 ASN A N 1
ATOM 685 C CA . ASN A 1 84 ? -14.472 1.481 12.473 1.00 65.19 84 ASN A CA 1
ATOM 686 C C . ASN A 1 84 ? -13.318 1.591 13.457 1.00 65.19 84 ASN A C 1
ATOM 688 O O . ASN A 1 84 ? -12.999 0.639 14.165 1.00 65.19 84 ASN A O 1
ATOM 692 N N . ASP A 1 85 ? -12.653 2.743 13.453 1.00 71.56 85 ASP A N 1
ATOM 693 C CA . ASP A 1 85 ? -11.586 2.979 14.412 1.00 71.56 85 ASP A CA 1
ATOM 694 C C . ASP A 1 85 ? -12.134 2.769 15.841 1.00 71.56 85 ASP A C 1
ATOM 696 O O . ASP A 1 85 ? -13.234 3.255 16.144 1.00 71.56 85 ASP A O 1
ATOM 700 N N . PRO A 1 86 ? -11.407 2.066 16.729 1.00 73.38 86 PRO A N 1
ATOM 701 C CA . PRO A 1 86 ? -11.873 1.775 18.085 1.00 73.38 86 PRO A CA 1
ATOM 702 C C . PRO A 1 86 ? -12.328 3.023 18.856 1.00 73.38 86 PRO A C 1
ATOM 704 O O . PRO A 1 86 ? -13.237 2.950 19.683 1.00 73.38 86 PRO A O 1
ATOM 707 N N . LYS A 1 87 ? -11.755 4.194 18.546 1.00 78.50 87 LYS A N 1
ATOM 708 C CA . LYS A 1 87 ? -12.165 5.488 19.098 1.00 78.50 87 LYS A CA 1
ATOM 709 C C . LYS A 1 87 ? -13.577 5.874 18.660 1.00 78.50 87 LYS A C 1
ATOM 711 O O . LYS A 1 87 ? -14.379 6.305 19.487 1.00 78.50 87 LYS A O 1
ATOM 716 N N . SER A 1 88 ? -13.885 5.730 17.370 1.00 75.56 88 SER A N 1
ATOM 717 C CA . SER A 1 88 ? -15.212 6.004 16.808 1.00 75.56 88 SER A CA 1
ATOM 718 C C . SER A 1 88 ? -16.253 5.023 17.340 1.00 75.56 88 SER A C 1
ATOM 720 O O . SER A 1 88 ? -17.357 5.443 17.684 1.00 75.56 88 SER A O 1
ATOM 722 N N . GLN A 1 89 ? -15.882 3.751 17.497 1.00 77.81 89 GLN A N 1
ATOM 723 C CA . GLN A 1 89 ? -16.747 2.740 18.102 1.00 77.81 89 GLN A CA 1
ATOM 724 C C . GLN A 1 89 ? -17.071 3.072 19.567 1.00 77.81 89 GLN A C 1
ATOM 726 O O . GLN A 1 89 ? -18.236 3.032 19.967 1.00 77.81 89 GLN A O 1
ATOM 731 N N . LEU A 1 90 ? -16.067 3.475 20.356 1.00 79.44 90 LEU A N 1
ATOM 732 C CA . LEU A 1 90 ? -16.270 3.918 21.737 1.00 79.44 90 LEU A CA 1
ATOM 733 C C . LEU A 1 90 ? -17.161 5.166 21.801 1.00 79.44 90 LEU A C 1
ATOM 735 O O . LEU A 1 90 ? -18.099 5.215 22.594 1.00 79.44 90 LEU A O 1
ATOM 739 N N . GLN A 1 91 ? -16.917 6.150 20.933 1.00 78.75 91 GLN A N 1
ATOM 740 C CA . GLN A 1 91 ? -17.731 7.363 20.861 1.00 78.75 91 GLN A CA 1
ATOM 741 C C . GLN A 1 91 ? -19.196 7.050 20.520 1.00 78.75 91 GLN A C 1
ATOM 743 O O . GLN A 1 91 ? -20.097 7.597 21.154 1.00 78.75 91 GLN A O 1
ATOM 748 N N . GLN A 1 92 ? -19.454 6.155 19.562 1.00 77.00 92 GLN A N 1
ATOM 749 C CA . GLN A 1 92 ? -20.813 5.709 19.231 1.00 77.00 92 GLN A CA 1
ATOM 750 C C . GLN A 1 92 ? -21.486 4.975 20.396 1.00 77.00 92 GLN A C 1
ATOM 752 O O . GLN A 1 92 ? -22.678 5.180 20.630 1.00 77.00 92 GLN A O 1
ATOM 757 N N . CYS A 1 93 ? -20.740 4.168 21.155 1.00 78.19 93 CYS A N 1
ATOM 758 C CA . CYS A 1 93 ? -21.252 3.506 22.355 1.00 78.19 93 CYS A CA 1
ATOM 759 C C . CYS A 1 93 ? -21.712 4.535 23.404 1.00 78.19 93 CYS A C 1
ATOM 761 O O . CYS A 1 93 ? -22.860 4.490 23.849 1.00 78.19 93 CYS A O 1
ATOM 763 N N . CYS A 1 94 ? -20.874 5.531 23.714 1.00 77.56 94 CYS A N 1
ATOM 764 C CA . CYS A 1 94 ? -21.227 6.620 24.632 1.00 77.56 94 CYS A CA 1
ATOM 765 C C . CYS A 1 94 ? -22.442 7.425 24.144 1.00 77.56 94 CYS A C 1
ATOM 767 O O . CYS A 1 94 ? -23.342 7.722 24.926 1.00 77.56 94 CYS A O 1
ATOM 769 N N . LEU A 1 95 ? -22.511 7.721 22.841 1.00 76.44 95 LEU A N 1
ATOM 770 C CA . LEU A 1 95 ? -23.644 8.430 22.239 1.00 76.44 95 LEU A CA 1
ATOM 771 C C . LEU A 1 95 ? -24.953 7.634 22.298 1.00 76.44 95 LEU A C 1
ATOM 773 O O . LEU A 1 95 ? -26.013 8.238 22.428 1.00 76.44 95 LEU A O 1
ATOM 777 N N . THR A 1 96 ? -24.896 6.304 22.205 1.00 76.38 96 THR A N 1
ATOM 778 C CA . THR A 1 96 ? -26.087 5.435 22.258 1.00 76.38 96 THR A CA 1
ATOM 779 C C . THR A 1 96 ? -26.635 5.306 23.681 1.00 76.38 96 THR A C 1
ATOM 781 O O . THR A 1 96 ? -27.838 5.170 23.868 1.00 76.38 96 THR A O 1
ATOM 784 N N . LEU A 1 97 ? -25.767 5.400 24.692 1.00 73.56 97 LEU A N 1
ATOM 785 C CA . LEU A 1 97 ? -26.125 5.309 26.112 1.00 73.56 97 LEU A CA 1
ATOM 786 C C . LEU A 1 97 ? -26.577 6.650 26.723 1.00 73.56 97 LEU A C 1
ATOM 788 O O . LEU A 1 97 ? -26.778 6.738 27.936 1.00 73.56 97 LEU A O 1
ATOM 792 N N . ARG A 1 98 ? -26.723 7.708 25.914 1.00 67.25 98 ARG A N 1
ATOM 793 C CA . ARG A 1 98 ? -27.038 9.055 26.406 1.00 67.25 98 ARG A CA 1
ATOM 794 C C . ARG A 1 98 ? -28.459 9.155 26.966 1.00 67.25 98 ARG A C 1
ATOM 796 O O . ARG A 1 98 ? -29.408 8.612 26.407 1.00 67.25 98 ARG A O 1
ATOM 803 N N . THR A 1 99 ? -28.613 9.931 28.033 1.00 65.12 99 THR A N 1
ATOM 804 C CA . THR A 1 99 ? -29.923 10.352 28.546 1.00 65.12 99 THR A CA 1
ATOM 805 C C . THR A 1 99 ? -30.466 11.497 27.689 1.00 65.12 99 THR A C 1
ATOM 807 O O . THR A 1 99 ? -29.737 12.450 27.405 1.00 65.12 99 THR A O 1
ATOM 810 N N . GLU A 1 100 ? -31.731 11.431 27.266 1.00 67.06 100 GLU A N 1
ATOM 811 C CA . GLU A 1 100 ? -32.337 12.516 26.484 1.00 67.06 100 GLU A CA 1
ATOM 812 C C . GLU A 1 100 ? -32.400 13.824 27.295 1.00 67.06 100 GLU A C 1
ATOM 814 O O . GLU A 1 100 ? -32.750 13.819 28.475 1.00 67.06 100 GLU A O 1
ATOM 819 N N . GLY A 1 101 ? -32.041 14.950 26.665 1.00 66.50 101 GLY A N 1
ATOM 820 C CA . GLY A 1 101 ? -32.118 16.289 27.270 1.00 66.50 101 GLY A CA 1
ATOM 821 C C . GLY A 1 101 ? -30.816 16.869 27.845 1.00 66.50 101 GLY A C 1
ATOM 822 O O . GLY A 1 101 ? -30.845 17.982 28.365 1.00 66.50 101 GLY A O 1
ATOM 823 N N . LYS A 1 102 ? -29.671 16.178 27.735 1.00 67.44 102 LYS A N 1
ATOM 824 C CA . LYS A 1 102 ? -28.334 16.733 28.037 1.00 67.44 102 LYS A CA 1
ATOM 825 C C . LYS A 1 102 ? -27.405 16.650 26.825 1.00 67.44 102 LYS A C 1
ATOM 827 O O . LYS A 1 102 ? -27.564 15.764 25.985 1.00 67.44 102 LYS A O 1
ATOM 832 N N . GLU A 1 103 ? -26.439 17.569 26.738 1.00 66.62 103 GLU A N 1
ATOM 833 C CA . GLU A 1 103 ? -25.363 17.460 25.748 1.00 66.62 103 GLU A CA 1
ATOM 834 C C . GLU A 1 103 ? -24.599 16.142 25.952 1.00 66.62 103 GLU A C 1
ATOM 836 O O . GLU A 1 103 ? -24.343 15.753 27.094 1.00 66.62 103 GLU A O 1
ATOM 841 N N . PRO A 1 104 ? -24.289 15.412 24.868 1.00 62.03 104 PRO A N 1
ATOM 842 C CA . PRO A 1 104 ? -23.671 14.102 24.976 1.00 62.03 104 PRO A CA 1
ATOM 843 C C . PRO A 1 104 ? -22.212 14.198 25.429 1.00 62.03 104 PRO A C 1
ATOM 845 O O . PRO A 1 104 ? -21.416 14.919 24.827 1.00 62.03 104 PRO A O 1
ATOM 848 N N . ASP A 1 105 ? -21.849 13.390 26.424 1.00 68.00 105 ASP A N 1
ATOM 849 C CA . ASP A 1 105 ? -20.461 13.235 26.854 1.00 68.00 105 ASP A CA 1
ATOM 850 C C . ASP A 1 105 ? -19.627 12.518 25.778 1.00 68.00 105 ASP A C 1
ATOM 852 O O . ASP A 1 105 ? -19.992 11.454 25.268 1.00 68.00 105 ASP A O 1
ATOM 856 N N . ILE A 1 106 ? -18.475 13.105 25.443 1.00 72.38 106 ILE A N 1
ATOM 857 C CA . ILE A 1 106 ? -17.490 12.539 24.512 1.00 72.38 106 ILE A CA 1
ATOM 858 C C . ILE A 1 106 ? -16.320 11.970 25.332 1.00 72.38 106 ILE A C 1
ATOM 860 O O . ILE A 1 106 ? -15.874 12.629 26.274 1.00 72.38 106 ILE A O 1
ATOM 864 N N . PRO A 1 107 ? -15.771 10.786 24.985 1.00 71.44 107 PRO A N 1
ATOM 865 C CA . PRO A 1 107 ? -14.626 10.217 25.692 1.00 71.44 107 PRO A CA 1
ATOM 866 C C . PRO A 1 107 ? -13.423 11.176 25.738 1.00 71.44 107 PRO A C 1
ATOM 868 O O . PRO A 1 107 ? -12.885 11.564 24.697 1.00 71.44 107 PRO A O 1
ATOM 871 N N . LEU A 1 108 ? -12.984 11.525 26.951 1.00 77.38 108 LEU A N 1
ATOM 872 C CA . LEU A 1 108 ? -11.759 12.281 27.220 1.00 77.38 108 LEU A CA 1
ATOM 873 C C . LEU A 1 108 ? -10.593 11.313 27.439 1.00 77.38 108 LEU A C 1
ATOM 875 O O . LEU A 1 108 ? -10.633 10.473 28.335 1.00 77.38 108 LEU A O 1
ATOM 879 N N . TYR A 1 109 ? -9.542 11.460 26.637 1.00 73.88 109 TYR A N 1
ATOM 880 C CA . TYR A 1 109 ? -8.302 10.694 26.768 1.00 73.88 109 TYR A CA 1
ATOM 881 C C . TYR A 1 109 ? -7.334 11.506 27.644 1.00 73.88 109 TYR A C 1
ATOM 883 O O . TYR A 1 109 ? -6.980 12.621 27.261 1.00 73.88 109 TYR A O 1
ATOM 891 N N . LYS A 1 110 ? -6.968 10.987 28.823 1.00 67.38 110 LYS A N 1
ATOM 892 C CA . LYS A 1 110 ? -5.944 11.561 29.715 1.00 67.38 110 LYS A CA 1
ATOM 893 C C . LYS A 1 110 ? -4.635 10.797 29.599 1.00 67.38 110 LYS A C 1
ATOM 895 O O . LYS A 1 110 ? -4.713 9.561 29.428 1.00 67.38 110 LYS A O 1
#

pLDDT: mean 84.17, std 12.36, range [56.38, 98.56]

Sequence (110 aa):
LLRSSLVNNRTQAKVAEELGMQEYAITNDKTKRPVALRTKTLADLLESFIAALYIDKDLEYVHTFMNVCFFPRLKEFILNQDWNDPKSQLQQCCLTLRTEGKEPDIPLYK

InterPro domains:
  IPR000999 Ribonuclease III domain [PF00636] (2-57)
  IPR000999 Ribonuclease III domain [PS50142] (1-58)
  IPR000999 Ribonuclease III domain [cd00593] (2-79)
  IPR036389 Ribonuclease III, endonuclease domain superfamily [G3DSA:1.10.1520.10] (1-75)
  IPR036389 Ribonuclease III, endonuclease domain superfamily [SSF69065] (2-86)

Secondary structure (DSSP, 8-state):
-HHHHHSSHHHHHHHHHHTTGGGG---S----S-----HHHHHHHHHHHHHHHHHHS-HHHHHHHHHHHTHHHHHHHHHHTTTS-HHHHHHHHHHHTPPTTSPPPPPPP-